Protein AF-A0A5U5NJ94-F1 (afdb_monomer)

Solvent-accessible surface area (backbone atoms only — not comparable to full-atom values): 6463 Å² total; per-residue (Å²): 133,64,73,71,64,54,61,71,25,41,64,36,43,26,48,40,12,53,50,41,27,56,46,42,72,54,90,52,68,68,65,39,53,54,46,51,52,50,41,51,54,32,45,53,60,28,50,53,57,49,53,51,48,52,39,58,52,24,31,75,74,66,33,60,69,53,22,51,51,54,48,53,52,50,53,51,49,51,50,52,51,50,52,49,52,51,51,50,41,47,71,76,65,50,54,68,44,59,52,34,33,51,50,11,50,52,46,17,50,51,38,47,52,52,48,54,54,51,58,57,59,76,72,111

Mean predicted aligned error: 4.75 Å

Secondary structure (DSSP, 8-state):
--HHHHHTTHHHHHHHHHHHHHHHT--SHHHHHHHHHHHHHHHHHHHHHHHHHHHHHHHHHH-HHHHHHHHHHHHHHHHHHHHHHHHHHHHTT--HHHHHHHHHHHHHHHHHHHHHHHHHHTT-

Radius of gyration: 16.57 Å; Cα contacts (8 Å, |Δi|>4): 96; chains: 1; bounding box: 46×27×43 Å

pLDDT: mean 90.52, std 11.47, range [40.72, 97.81]

Organism: Salmonella enterica (NCBI:txid28901)

Nearest PDB structures (foldseek):
  7ac6-assembly1_A  TM=6.176E-01  e=8.857E+00  Streptococcus thermophilus LMG 18311
  6jx6-assembly1_C  TM=4.172E-01  e=5.232E+00  Homo sapiens

Structure (mmCIF, N/CA/C/O backbone):
data_AF-A0A5U5NJ94-F1
#
_entry.id   AF-A0A5U5NJ94-F1
#
loop_
_atom_site.group_PDB
_atom_site.id
_atom_site.type_symbol
_atom_site.label_atom_id
_atom_site.label_alt_id
_atom_site.label_comp_id
_atom_site.label_asym_id
_atom_site.label_entity_id
_atom_site.label_seq_id
_atom_site.pdbx_PDB_ins_code
_atom_site.Cartn_x
_atom_site.Cartn_y
_atom_site.Cartn_z
_atom_site.occupancy
_atom_site.B_iso_or_equiv
_atom_site.auth_seq_id
_atom_site.auth_comp_id
_atom_site.auth_asym_id
_atom_site.auth_atom_id
_atom_site.pdbx_PDB_model_num
ATOM 1 N N . VAL A 1 1 ? -18.004 7.575 13.396 1.00 45.12 1 VAL A N 1
ATOM 2 C CA . VAL A 1 1 ? -18.161 7.642 11.921 1.00 45.12 1 VAL A CA 1
ATOM 3 C C . VAL A 1 1 ? -18.569 6.257 11.433 1.00 45.12 1 VAL A C 1
ATOM 5 O O . VAL A 1 1 ? -17.895 5.288 11.756 1.00 45.12 1 VAL A O 1
ATOM 8 N N . THR A 1 2 ? -19.737 6.121 10.803 1.00 46.28 2 THR A N 1
ATOM 9 C CA . THR A 1 2 ? -20.328 4.826 10.417 1.00 46.28 2 THR A CA 1
ATOM 10 C C . THR A 1 2 ? -19.562 4.159 9.270 1.00 46.28 2 THR A C 1
ATOM 12 O O . THR A 1 2 ? -18.883 4.813 8.480 1.00 46.28 2 THR A O 1
ATOM 15 N N . LEU A 1 3 ? -19.665 2.830 9.180 1.00 48.62 3 LEU A N 1
ATOM 16 C CA . LEU A 1 3 ? -18.982 2.000 8.176 1.00 48.62 3 LEU A CA 1
ATOM 17 C C . LEU A 1 3 ? -19.303 2.371 6.727 1.00 48.62 3 LEU A C 1
ATOM 19 O O . LEU A 1 3 ? -18.474 2.165 5.841 1.00 48.62 3 LEU A O 1
ATOM 23 N N . GLU A 1 4 ? -20.472 2.963 6.496 1.00 52.50 4 GLU A N 1
ATOM 24 C CA . GLU A 1 4 ? -20.882 3.471 5.188 1.00 52.50 4 GLU A CA 1
ATOM 25 C C . GLU A 1 4 ? -19.936 4.543 4.642 1.00 52.50 4 GLU A C 1
ATOM 27 O O . GLU A 1 4 ? -19.685 4.578 3.438 1.00 52.50 4 GLU A O 1
ATOM 32 N N . THR A 1 5 ? -19.350 5.383 5.501 1.00 61.12 5 THR A N 1
ATOM 33 C CA . THR A 1 5 ? -18.459 6.459 5.048 1.00 61.12 5 THR A CA 1
ATOM 34 C C . THR A 1 5 ? -17.142 5.907 4.501 1.00 61.12 5 THR A C 1
ATOM 36 O O . THR A 1 5 ? -16.629 6.430 3.517 1.00 61.12 5 THR A O 1
ATOM 39 N N . VAL A 1 6 ? -16.625 4.807 5.066 1.00 65.38 6 VAL A N 1
ATOM 40 C CA . VAL A 1 6 ? -15.367 4.178 4.614 1.00 65.38 6 VAL A CA 1
ATOM 41 C C . VAL A 1 6 ? -15.541 3.417 3.300 1.00 65.38 6 VAL A C 1
ATOM 43 O O . VAL A 1 6 ? -14.638 3.424 2.465 1.00 65.38 6 VAL A O 1
ATOM 46 N N . SER A 1 7 ? -16.728 2.859 3.038 1.00 72.00 7 SER A N 1
ATOM 47 C CA . SER A 1 7 ? -17.050 2.240 1.740 1.00 72.00 7 SER A CA 1
ATOM 48 C C . SER A 1 7 ? -16.905 3.222 0.564 1.00 72.00 7 SER A C 1
ATOM 50 O O . SER A 1 7 ? -16.554 2.817 -0.546 1.00 72.00 7 SER A O 1
ATOM 52 N N . ARG A 1 8 ? -17.093 4.530 0.805 1.00 80.56 8 ARG A N 1
ATOM 53 C CA . ARG A 1 8 ? -16.907 5.590 -0.206 1.00 80.56 8 ARG A CA 1
ATOM 54 C C . ARG A 1 8 ? -15.435 5.839 -0.554 1.00 80.56 8 ARG A C 1
ATOM 56 O O . ARG A 1 8 ? -15.160 6.372 -1.624 1.00 80.56 8 ARG A O 1
ATOM 63 N N . CYS A 1 9 ? -14.505 5.424 0.305 1.00 84.81 9 CYS A N 1
ATOM 64 C CA . CYS A 1 9 ? -13.062 5.553 0.092 1.00 84.81 9 CYS A CA 1
ATOM 65 C C . CYS A 1 9 ? -12.459 4.339 -0.638 1.00 84.81 9 CYS A C 1
ATOM 67 O O . CYS A 1 9 ? -11.401 4.459 -1.250 1.00 84.81 9 CYS A O 1
ATOM 69 N N . MET A 1 10 ? -13.139 3.185 -0.645 1.00 87.69 10 MET A N 1
ATOM 70 C CA . MET A 1 10 ? -12.663 1.951 -1.295 1.00 87.69 10 MET A CA 1
ATOM 71 C C . MET A 1 10 ? -12.340 2.105 -2.797 1.00 87.69 10 MET A C 1
ATOM 73 O O . MET A 1 10 ? -11.307 1.583 -3.219 1.00 87.69 10 MET A O 1
ATOM 77 N N . PRO A 1 11 ? -13.122 2.849 -3.613 1.00 90.31 11 PRO A N 1
ATOM 78 C CA . PRO A 1 11 ? -12.762 3.098 -5.011 1.00 90.31 11 PRO A CA 1
ATOM 79 C C . PRO A 1 11 ? -11.409 3.798 -5.168 1.00 90.31 11 PRO A C 1
ATOM 81 O O . PRO A 1 11 ? -10.650 3.462 -6.073 1.00 90.31 11 PRO A O 1
ATOM 84 N N . ALA A 1 12 ? -11.073 4.730 -4.268 1.00 91.31 12 ALA A N 1
ATOM 85 C CA . ALA A 1 12 ? -9.776 5.399 -4.291 1.00 91.31 12 ALA A CA 1
ATOM 86 C C . ALA A 1 12 ? -8.636 4.411 -4.011 1.00 91.31 12 ALA A C 1
ATOM 88 O O . ALA A 1 12 ? -7.618 4.468 -4.690 1.00 91.31 12 ALA A O 1
ATOM 89 N N . GLY A 1 13 ? -8.831 3.452 -3.099 1.00 91.62 13 GLY A N 1
ATOM 90 C CA . GLY A 1 13 ? -7.865 2.378 -2.850 1.00 91.62 13 GLY A CA 1
ATOM 91 C C . GLY A 1 13 ? -7.590 1.506 -4.085 1.00 91.62 13 GLY A C 1
ATOM 92 O O . GLY A 1 13 ? -6.437 1.198 -4.375 1.00 91.62 13 GLY A O 1
ATOM 93 N N . ILE A 1 14 ? -8.621 1.173 -4.870 1.00 95.12 14 ILE A N 1
ATOM 94 C CA . ILE A 1 14 ? -8.448 0.438 -6.139 1.00 95.12 14 ILE A CA 1
ATOM 95 C C . ILE A 1 14 ? -7.656 1.287 -7.142 1.00 95.12 14 ILE A C 1
ATOM 97 O O . ILE A 1 14 ? -6.714 0.796 -7.766 1.00 95.12 14 ILE A O 1
ATOM 101 N N . LEU A 1 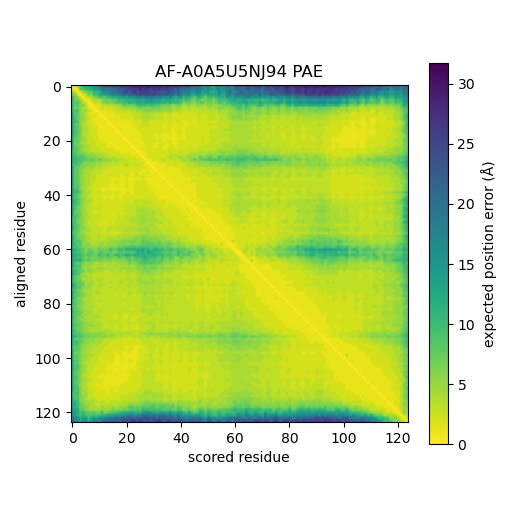15 ? -8.008 2.572 -7.268 1.00 96.19 15 LEU A N 1
ATOM 102 C CA . LEU A 1 15 ? -7.326 3.499 -8.171 1.00 96.19 15 LEU A CA 1
ATOM 103 C C . LEU A 1 15 ? -5.845 3.675 -7.816 1.00 96.19 15 LEU A C 1
ATOM 105 O O . LEU A 1 15 ? -5.035 3.728 -8.73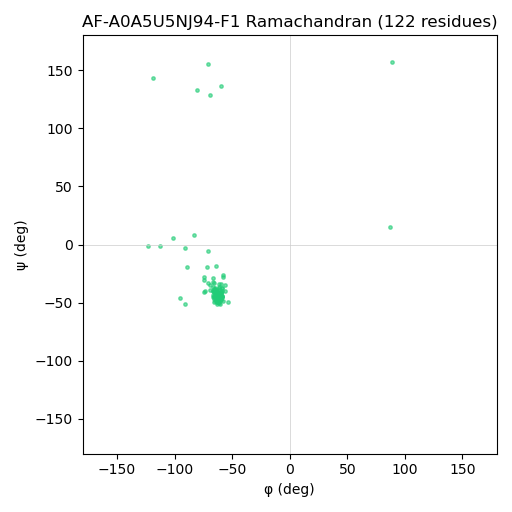4 1.00 96.19 15 LEU A O 1
ATOM 109 N N . ILE A 1 16 ? -5.466 3.694 -6.531 1.00 96.19 16 ILE A N 1
ATOM 110 C CA . ILE A 1 16 ? -4.049 3.738 -6.119 1.00 96.19 16 ILE A CA 1
ATOM 111 C C . ILE A 1 16 ? -3.266 2.599 -6.774 1.00 96.19 16 ILE A C 1
ATOM 113 O O . ILE A 1 16 ? -2.229 2.851 -7.380 1.00 96.19 16 ILE A O 1
ATOM 117 N N . GLY A 1 17 ? -3.768 1.362 -6.706 1.00 95.75 17 GLY A N 1
ATOM 118 C CA . GLY A 1 17 ? -3.079 0.210 -7.290 1.00 95.75 17 GLY A CA 1
ATOM 119 C C . GLY A 1 17 ? -2.908 0.324 -8.810 1.00 95.75 17 GLY A C 1
ATOM 120 O O . GLY A 1 17 ? -1.823 0.075 -9.338 1.00 95.75 17 GLY A O 1
ATOM 121 N N . VAL A 1 18 ? -3.942 0.799 -9.512 1.00 97.00 18 VAL A N 1
ATOM 122 C CA . VAL A 1 18 ? -3.884 1.047 -10.964 1.00 97.00 18 VAL A CA 1
ATOM 123 C C . VAL A 1 18 ? -2.861 2.136 -11.302 1.00 97.00 18 VAL A C 1
ATOM 125 O O . VAL A 1 18 ? -2.029 1.955 -12.190 1.00 97.00 18 VAL A O 1
ATOM 128 N N . VAL A 1 19 ? -2.885 3.256 -10.577 1.00 97.06 19 VAL A N 1
ATOM 129 C CA . VAL A 1 19 ? -1.976 4.386 -10.809 1.00 97.06 19 VAL A CA 1
ATOM 130 C C . VAL A 1 19 ? -0.528 3.999 -10.493 1.00 97.06 19 VAL A C 1
ATOM 132 O O . VAL A 1 19 ? 0.367 4.397 -11.232 1.00 97.06 19 VAL A O 1
ATOM 135 N N . VAL A 1 20 ? -0.279 3.171 -9.473 1.00 96.94 20 VAL A N 1
ATOM 136 C CA . VAL A 1 20 ? 1.058 2.633 -9.157 1.00 96.94 20 VAL A CA 1
ATOM 137 C C . VAL A 1 20 ? 1.592 1.741 -10.283 1.00 96.94 20 VAL A C 1
ATOM 139 O O . VAL A 1 20 ? 2.759 1.866 -10.659 1.00 96.94 20 VAL A O 1
ATOM 142 N N . ALA A 1 21 ? 0.750 0.891 -10.878 1.00 96.62 21 ALA A N 1
ATOM 143 C CA . ALA A 1 21 ? 1.156 0.087 -12.029 1.00 96.62 21 ALA A CA 1
ATOM 144 C C . ALA A 1 21 ? 1.526 0.976 -13.233 1.00 96.62 21 ALA A C 1
ATOM 146 O O . ALA A 1 21 ? 2.577 0.784 -13.839 1.00 96.62 21 ALA A O 1
ATOM 147 N N . ILE A 1 22 ? 0.729 2.009 -13.529 1.00 96.62 22 ILE A N 1
ATOM 148 C CA . ILE A 1 22 ? 1.033 2.983 -14.594 1.00 96.62 22 ILE A CA 1
ATOM 149 C C . ILE A 1 22 ? 2.311 3.778 -14.281 1.00 96.62 22 ILE A C 1
ATOM 151 O O . ILE A 1 22 ? 3.122 4.022 -15.175 1.00 96.62 22 ILE A O 1
ATOM 155 N N . PHE A 1 23 ? 2.510 4.165 -13.019 1.00 96.94 23 PHE A N 1
ATOM 156 C CA . PHE A 1 23 ? 3.697 4.880 -12.550 1.00 96.94 23 PHE A CA 1
ATOM 157 C C . PHE A 1 23 ? 4.977 4.076 -12.790 1.00 96.94 23 PHE A C 1
ATOM 159 O O . PHE A 1 23 ? 5.967 4.629 -13.262 1.00 96.94 23 PHE A O 1
ATOM 166 N N . SER A 1 24 ? 4.942 2.764 -12.550 1.00 95.56 24 SER A N 1
ATOM 167 C CA . SER A 1 24 ? 6.107 1.891 -12.743 1.00 95.56 24 SER A CA 1
ATOM 168 C C . SER A 1 24 ? 6.590 1.790 -14.198 1.00 95.56 24 SER A C 1
ATOM 170 O O . SER A 1 24 ? 7.734 1.415 -14.434 1.00 95.56 24 SER A O 1
ATOM 172 N N . LEU A 1 25 ? 5.742 2.161 -15.164 1.00 95.81 25 LEU A N 1
ATOM 173 C CA . LEU A 1 25 ? 6.054 2.184 -16.596 1.00 95.81 25 LEU A CA 1
ATOM 174 C C . LEU A 1 25 ? 6.612 3.537 -17.073 1.00 95.81 25 LEU A C 1
ATOM 176 O O . LEU A 1 25 ? 6.913 3.695 -18.255 1.00 95.81 25 LEU A O 1
ATOM 180 N N . GLN A 1 26 ? 6.704 4.541 -16.197 1.00 95.50 26 GLN A N 1
ATOM 181 C CA . GLN A 1 26 ? 7.137 5.873 -16.606 1.00 95.50 26 GLN A CA 1
ATOM 182 C C . GLN A 1 26 ? 8.656 5.971 -16.730 1.00 95.50 26 GLN A C 1
ATOM 184 O O . GLN A 1 26 ? 9.401 5.630 -15.815 1.00 95.50 26 GLN A O 1
ATOM 189 N N . HIS A 1 27 ? 9.100 6.547 -17.847 1.00 93.06 27 HIS A N 1
ATOM 190 C CA . HIS A 1 27 ? 10.510 6.849 -18.120 1.00 93.06 27 HIS A CA 1
ATOM 191 C C . HIS A 1 27 ? 10.807 8.357 -18.177 1.00 93.06 27 HIS A C 1
ATOM 193 O O . HIS A 1 27 ? 11.952 8.754 -18.374 1.00 93.06 27 HIS A O 1
ATOM 199 N N . ALA A 1 28 ? 9.789 9.206 -18.004 1.00 94.56 28 ALA A N 1
ATOM 200 C CA . ALA A 1 28 ? 9.912 10.661 -18.030 1.00 94.56 28 ALA A CA 1
ATOM 201 C C . ALA A 1 28 ? 9.505 11.278 -16.683 1.00 94.56 28 ALA A C 1
ATOM 203 O O . ALA A 1 28 ? 8.555 10.834 -16.039 1.00 94.56 28 ALA A O 1
ATOM 204 N N . LEU A 1 29 ? 10.205 12.342 -16.279 1.00 94.31 29 LEU A N 1
ATOM 205 C CA . LEU A 1 29 ? 10.032 12.973 -14.964 1.00 94.31 29 LEU A CA 1
ATOM 206 C C . LEU A 1 29 ? 8.663 13.644 -14.792 1.00 94.31 29 LEU A C 1
ATOM 208 O O . LEU A 1 29 ? 8.022 13.491 -13.758 1.00 94.31 29 LEU A O 1
ATOM 212 N N . LEU A 1 30 ? 8.196 14.372 -15.810 1.00 96.00 30 LEU A N 1
ATOM 213 C CA . LEU A 1 30 ? 6.948 15.134 -15.733 1.00 96.00 30 LEU A CA 1
ATOM 214 C C . LEU A 1 30 ? 5.706 14.250 -15.467 1.00 96.00 30 LEU A C 1
ATOM 216 O O . LEU A 1 30 ? 4.989 14.535 -14.504 1.00 96.00 30 LEU A O 1
ATOM 220 N N . PRO A 1 31 ? 5.446 13.161 -16.225 1.00 94.62 31 PRO A N 1
ATOM 221 C CA . PRO A 1 31 ? 4.332 12.265 -15.911 1.00 94.62 31 PRO A CA 1
ATOM 222 C C . PRO A 1 31 ? 4.534 11.521 -14.584 1.00 94.62 31 PRO A C 1
ATOM 224 O O . PRO A 1 31 ? 3.558 11.290 -13.873 1.00 94.62 31 PRO A O 1
ATOM 227 N N . ALA A 1 32 ? 5.775 11.202 -14.200 1.00 95.50 32 ALA A N 1
ATOM 228 C CA . ALA A 1 32 ? 6.064 10.587 -12.906 1.00 95.50 32 ALA A CA 1
ATOM 229 C C . ALA A 1 32 ? 5.646 11.496 -11.734 1.00 95.50 32 ALA A C 1
ATOM 231 O O . ALA A 1 32 ? 4.967 11.033 -10.819 1.00 95.50 32 ALA A O 1
ATOM 232 N N . TYR A 1 33 ? 5.963 12.795 -11.780 1.00 97.00 33 TYR A N 1
ATOM 233 C CA . TYR A 1 33 ? 5.529 13.757 -10.759 1.00 97.00 33 TYR A CA 1
ATOM 234 C C . TYR A 1 33 ? 4.010 13.905 -10.694 1.00 97.00 33 TYR A C 1
ATOM 236 O O . TYR A 1 33 ? 3.441 13.902 -9.603 1.00 97.00 33 TYR A O 1
ATOM 244 N N .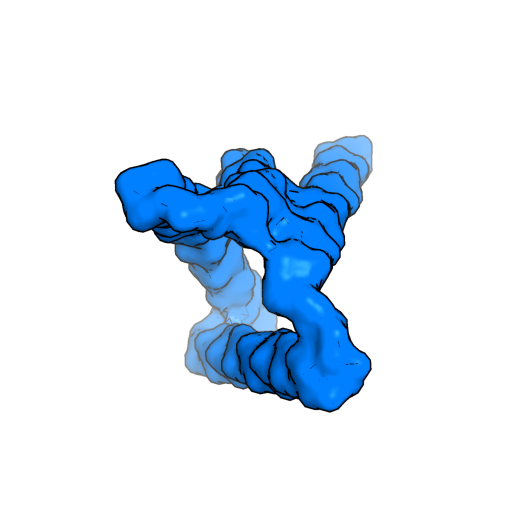 ALA A 1 34 ? 3.343 13.985 -11.848 1.00 97.25 34 ALA A N 1
ATOM 245 C CA . ALA A 1 34 ? 1.886 14.067 -11.898 1.00 97.25 34 ALA A CA 1
ATOM 246 C C . ALA A 1 34 ? 1.222 12.828 -11.266 1.00 97.25 34 ALA A C 1
ATOM 248 O O . ALA A 1 34 ? 0.291 12.959 -10.470 1.00 97.25 34 ALA A O 1
ATOM 249 N N . LEU A 1 35 ? 1.730 11.629 -11.567 1.00 97.19 35 LEU A N 1
ATOM 250 C CA . LEU A 1 35 ? 1.221 10.380 -10.997 1.00 97.19 35 LEU A CA 1
ATOM 251 C C . LEU A 1 35 ? 1.527 10.258 -9.500 1.00 97.19 35 LEU A C 1
ATOM 253 O O . LEU A 1 35 ? 0.657 9.822 -8.755 1.00 97.19 35 LEU A O 1
ATOM 257 N N . LEU A 1 36 ? 2.705 10.683 -9.032 1.00 96.44 36 LEU A N 1
ATOM 258 C CA . LEU A 1 36 ? 3.034 10.697 -7.600 1.00 96.44 36 LEU A CA 1
ATOM 259 C C . LEU A 1 36 ? 2.113 11.628 -6.807 1.00 96.44 36 LEU A C 1
ATOM 261 O O . LEU A 1 36 ? 1.633 11.246 -5.740 1.00 96.44 36 LEU A O 1
ATOM 265 N N . LEU A 1 37 ? 1.813 12.817 -7.341 1.00 97.56 37 LEU A N 1
ATOM 266 C CA . LEU A 1 37 ? 0.82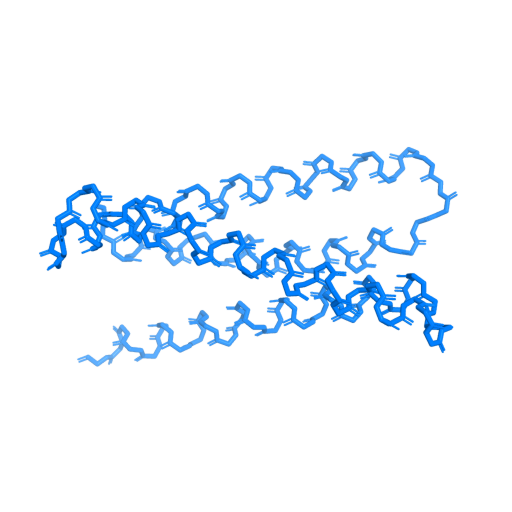9 13.722 -6.743 1.00 97.56 37 LEU A CA 1
ATOM 267 C C . LEU A 1 37 ? -0.554 13.068 -6.673 1.00 97.56 37 LEU A C 1
ATOM 269 O O . LEU A 1 37 ? -1.217 13.134 -5.638 1.00 97.56 37 LEU A O 1
ATOM 273 N N . LEU A 1 38 ? -0.974 12.394 -7.746 1.00 97.06 38 LEU A N 1
ATOM 274 C CA . LEU A 1 38 ? -2.246 11.678 -7.780 1.00 97.06 38 LEU A CA 1
ATOM 275 C C . LEU A 1 38 ? -2.295 10.534 -6.757 1.00 97.06 38 LEU A C 1
ATOM 277 O O . LEU A 1 38 ? -3.279 10.418 -6.028 1.00 97.06 38 LEU A O 1
ATOM 281 N N . ILE A 1 39 ? -1.233 9.730 -6.654 1.00 96.50 39 ILE A N 1
ATOM 282 C CA . ILE A 1 39 ? -1.105 8.665 -5.647 1.00 96.50 39 ILE A CA 1
ATOM 283 C C . ILE A 1 39 ? -1.193 9.260 -4.240 1.00 96.50 39 ILE A C 1
ATOM 285 O O . ILE A 1 39 ? -1.919 8.723 -3.409 1.00 96.50 39 ILE A O 1
ATOM 289 N N . GLY A 1 40 ? -0.514 10.380 -3.977 1.00 95.69 40 GLY A N 1
ATOM 290 C CA . GLY A 1 40 ? -0.571 11.070 -2.688 1.00 95.69 40 GLY A CA 1
ATOM 291 C C . GLY A 1 40 ? -1.980 11.546 -2.328 1.00 95.69 40 GLY A C 1
ATOM 292 O O . GLY A 1 40 ? -2.447 11.299 -1.216 1.00 95.69 40 GLY A O 1
ATOM 293 N N . MET A 1 41 ? -2.695 12.163 -3.275 1.00 95.50 41 MET A N 1
ATOM 294 C CA . MET A 1 41 ? -4.081 12.608 -3.071 1.00 95.50 41 MET A CA 1
ATOM 295 C C . MET A 1 41 ? -5.032 11.434 -2.800 1.00 95.50 41 MET A C 1
ATOM 297 O O . MET A 1 41 ? -5.796 11.466 -1.833 1.00 95.50 41 MET A O 1
ATOM 301 N N . LEU A 1 42 ? -4.967 10.378 -3.619 1.00 94.44 42 LEU A N 1
ATOM 302 C CA . LEU A 1 42 ? -5.789 9.177 -3.440 1.00 94.44 42 LEU A CA 1
ATOM 303 C C . LEU A 1 42 ? -5.448 8.455 -2.130 1.00 94.44 42 LEU A C 1
ATOM 305 O O . LEU A 1 42 ? -6.348 8.024 -1.410 1.00 94.44 42 LEU A O 1
ATOM 309 N N . GLY A 1 43 ? -4.158 8.370 -1.801 1.00 93.06 43 GLY A N 1
ATOM 310 C CA . GLY A 1 43 ? -3.641 7.801 -0.561 1.00 93.06 43 GLY A CA 1
ATOM 311 C C . GLY A 1 43 ? -4.163 8.540 0.663 1.00 93.06 43 GLY A C 1
ATOM 312 O O . GLY A 1 43 ? -4.685 7.904 1.571 1.00 93.06 43 GLY A O 1
ATOM 313 N N . GLY A 1 44 ? -4.129 9.873 0.665 1.00 91.56 44 GLY A N 1
ATOM 314 C CA . GLY A 1 44 ? -4.712 10.675 1.742 1.00 91.56 44 GLY A CA 1
ATOM 315 C C . GLY A 1 44 ? -6.214 10.431 1.910 1.00 91.56 44 GLY A C 1
ATOM 316 O O . GLY A 1 44 ? -6.687 10.214 3.025 1.00 91.56 44 GLY A O 1
ATOM 317 N N . PHE A 1 45 ? -6.961 10.389 0.802 1.00 90.62 45 PHE A N 1
ATOM 318 C CA . PHE A 1 45 ? -8.406 10.141 0.826 1.00 90.62 45 PHE A CA 1
ATOM 319 C C . PHE A 1 45 ? -8.779 8.720 1.285 1.00 90.62 45 PHE A C 1
ATOM 321 O O . PHE A 1 45 ? -9.852 8.520 1.854 1.00 90.62 45 PHE A O 1
ATOM 328 N N . PHE A 1 46 ? -7.913 7.731 1.055 1.00 90.56 46 PHE A N 1
ATOM 329 C CA . PHE A 1 46 ? -8.151 6.338 1.437 1.00 90.56 46 PHE A CA 1
ATOM 330 C C . PHE A 1 46 ? -7.628 5.993 2.840 1.00 90.56 46 PHE A C 1
ATOM 332 O O . PHE A 1 46 ? -8.370 5.458 3.663 1.00 90.56 46 PHE A O 1
ATOM 339 N N . VAL A 1 47 ? -6.364 6.309 3.125 1.00 89.56 47 VAL A N 1
ATOM 340 C CA . VAL A 1 47 ? -5.647 5.858 4.328 1.00 89.56 47 VAL A CA 1
ATOM 341 C C . VAL A 1 47 ? -6.109 6.613 5.575 1.00 89.56 47 VAL A C 1
ATOM 343 O O . VAL A 1 47 ? -6.328 5.993 6.613 1.00 89.56 47 VAL A O 1
ATOM 346 N N . VAL A 1 48 ? -6.336 7.931 5.490 1.00 91.38 48 VAL A N 1
ATOM 347 C CA . VAL A 1 48 ? -6.706 8.737 6.671 1.00 91.38 48 VAL A CA 1
ATOM 348 C C . VAL A 1 48 ? -8.050 8.295 7.277 1.00 91.38 48 VAL A C 1
ATOM 350 O O . VAL A 1 48 ? -8.093 8.039 8.484 1.00 91.38 48 VAL A O 1
ATOM 353 N N . PRO A 1 49 ? -9.144 8.130 6.502 1.00 89.31 49 PRO A N 1
ATOM 354 C CA . PRO A 1 49 ? -10.408 7.642 7.055 1.00 89.31 49 PRO A CA 1
ATOM 355 C C . PRO A 1 49 ? -10.330 6.201 7.567 1.00 89.31 49 PRO A C 1
ATOM 357 O O . PRO A 1 49 ? -11.004 5.865 8.542 1.00 89.31 49 PRO A O 1
ATOM 360 N N . LEU A 1 50 ? -9.516 5.350 6.932 1.00 89.44 50 LEU A N 1
ATOM 361 C CA . LEU A 1 50 ? -9.339 3.959 7.347 1.00 89.44 50 LEU A CA 1
ATOM 362 C C . LEU A 1 50 ? -8.661 3.873 8.718 1.00 89.44 50 LEU A C 1
ATOM 364 O O . LEU A 1 50 ? -9.166 3.184 9.607 1.00 89.44 50 LEU A O 1
ATOM 368 N N . ASN A 1 51 ? -7.584 4.631 8.914 1.00 90.81 51 ASN A N 1
ATOM 369 C CA . ASN A 1 51 ? -6.865 4.680 10.184 1.00 90.81 51 ASN A CA 1
ATOM 370 C C . ASN A 1 51 ? -7.756 5.249 11.292 1.00 90.81 51 ASN A C 1
ATOM 372 O O . ASN A 1 51 ? -7.867 4.656 12.367 1.00 90.81 51 ASN A O 1
ATOM 376 N N . ALA A 1 52 ? -8.506 6.316 10.999 1.00 90.06 52 ALA A N 1
ATOM 377 C CA . 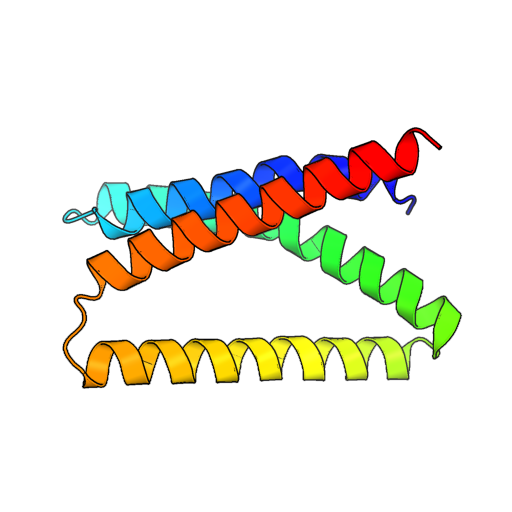ALA A 1 52 ? -9.485 6.869 11.931 1.00 90.06 52 ALA A CA 1
ATOM 378 C C . ALA A 1 52 ? -10.580 5.850 12.315 1.00 90.06 52 ALA A C 1
ATOM 380 O O . ALA A 1 52 ? -10.918 5.722 13.494 1.00 90.06 52 ALA A O 1
ATOM 381 N N . LEU A 1 53 ? -11.111 5.082 11.352 1.00 88.88 53 LEU A N 1
ATOM 382 C CA . LEU A 1 53 ? -12.114 4.041 11.612 1.00 88.88 53 LEU A CA 1
ATOM 383 C C . LEU A 1 53 ? -11.550 2.920 12.494 1.00 88.88 53 LEU A C 1
ATOM 385 O O . LEU A 1 53 ? -12.201 2.507 13.459 1.00 88.88 53 LEU A O 1
ATOM 389 N N . LEU A 1 54 ? -10.357 2.414 12.171 1.00 89.06 54 LEU A N 1
ATOM 390 C CA . LEU A 1 54 ? -9.690 1.387 12.970 1.00 89.06 54 LEU A CA 1
ATOM 391 C C . LEU A 1 54 ? -9.407 1.899 14.383 1.00 89.06 54 LEU A C 1
ATOM 393 O O . LEU A 1 54 ? -9.507 1.132 15.339 1.00 89.06 54 LEU A O 1
ATOM 397 N N . GLN A 1 55 ? -9.106 3.192 14.536 1.00 91.44 55 GLN A N 1
ATOM 398 C CA . GLN A 1 55 ? -8.817 3.799 15.836 1.00 91.44 55 GLN A CA 1
ATOM 399 C C . GLN A 1 55 ? -10.082 3.966 16.663 1.00 91.44 55 GLN A C 1
ATOM 401 O O . GLN A 1 55 ? -10.076 3.654 17.852 1.00 91.44 55 GLN A O 1
ATOM 406 N N . GLU A 1 56 ? -11.193 4.366 16.044 1.00 90.94 56 GLU A N 1
ATOM 407 C CA . GLU A 1 56 ? -12.492 4.415 16.712 1.00 90.94 56 GLU A CA 1
ATOM 408 C C . GLU A 1 56 ? -12.941 3.015 17.162 1.00 90.94 56 GLU A C 1
ATOM 410 O O . GLU A 1 56 ? -13.408 2.845 18.291 1.00 90.94 56 GLU A O 1
ATOM 415 N N . ARG A 1 57 ? -12.763 1.996 16.311 1.00 88.00 57 ARG A N 1
ATOM 416 C CA . ARG A 1 57 ? -13.073 0.598 16.648 1.00 88.00 57 ARG A CA 1
ATOM 417 C C . ARG A 1 57 ? -12.174 0.066 17.760 1.00 88.00 57 ARG A C 1
ATOM 419 O O . ARG A 1 57 ? -12.684 -0.475 18.736 1.00 88.00 57 ARG A O 1
ATOM 426 N N . GLY A 1 58 ? -10.863 0.266 17.646 1.00 90.12 58 GLY A N 1
ATOM 427 C CA . GLY A 1 58 ? -9.895 -0.148 18.657 1.00 90.12 58 GLY A CA 1
ATOM 428 C C . GLY A 1 58 ? -10.135 0.545 19.998 1.00 90.12 58 GLY A C 1
ATOM 429 O O . GLY A 1 58 ? -10.079 -0.092 21.044 1.00 90.12 58 GLY A O 1
ATOM 430 N N . LYS A 1 59 ? -10.495 1.835 19.990 1.00 91.50 59 LYS A N 1
ATOM 431 C CA . LYS A 1 59 ? -10.844 2.568 21.212 1.00 91.50 59 LYS A CA 1
ATOM 432 C C . LYS A 1 59 ? -12.017 1.920 21.951 1.00 91.50 59 LYS A C 1
ATOM 434 O O . LYS A 1 59 ? -11.997 1.898 23.178 1.00 91.50 59 LYS A O 1
ATOM 439 N N . LYS A 1 60 ? -13.008 1.393 21.223 1.00 89.62 60 LYS A N 1
ATOM 440 C CA . LYS A 1 60 ? -14.174 0.700 21.796 1.00 89.62 60 LYS A CA 1
ATOM 441 C C . LYS A 1 60 ? -13.846 -0.706 22.315 1.00 89.62 60 LYS A C 1
ATOM 443 O O . LYS A 1 60 ? -14.531 -1.156 23.223 1.00 89.62 60 LYS A O 1
ATOM 448 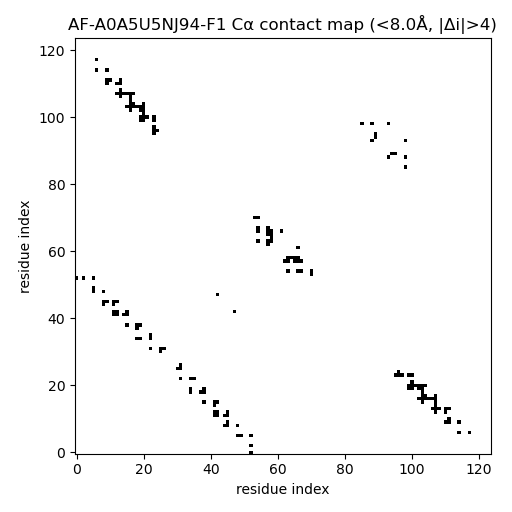N N . SER A 1 61 ? -12.837 -1.388 21.765 1.00 88.56 61 SER A N 1
ATOM 449 C CA . SER A 1 61 ? -12.490 -2.764 22.158 1.00 88.56 61 SER A CA 1
ATOM 450 C C . SER A 1 61 ? -11.375 -2.857 23.204 1.00 88.56 61 SER A C 1
ATOM 452 O O . SER A 1 61 ? -11.509 -3.608 24.162 1.00 88.56 61 SER A O 1
ATOM 454 N N . VAL A 1 62 ? -10.279 -2.113 23.032 1.00 89.00 62 VAL A N 1
ATOM 455 C CA . VAL A 1 62 ? -9.041 -2.249 23.829 1.00 89.00 62 VAL A CA 1
ATOM 456 C C . VAL A 1 62 ? -8.609 -0.953 24.525 1.00 89.00 62 VAL A C 1
ATOM 458 O O . VAL A 1 62 ? -7.614 -0.943 25.251 1.00 89.00 62 VAL A O 1
ATOM 461 N N . GLY A 1 63 ? -9.350 0.142 24.331 1.00 91.69 63 GLY A N 1
ATOM 462 C CA . GLY A 1 63 ? -9.020 1.472 24.847 1.00 91.69 63 GLY A CA 1
ATOM 463 C C . GLY A 1 63 ? -8.140 2.289 23.892 1.00 91.69 63 GLY A C 1
ATOM 464 O O . GLY A 1 63 ? -7.462 1.754 23.019 1.00 91.69 63 GLY A O 1
ATOM 465 N N . ALA A 1 64 ? -8.169 3.620 24.027 1.00 87.94 64 ALA A N 1
ATOM 466 C CA . ALA A 1 64 ? -7.587 4.535 23.036 1.00 87.94 64 ALA A CA 1
ATOM 467 C C . ALA A 1 64 ? -6.061 4.393 22.869 1.00 87.94 64 ALA A C 1
ATOM 469 O O . ALA A 1 64 ? -5.581 4.352 21.740 1.00 87.94 64 ALA A O 1
ATOM 470 N N . GLY A 1 65 ? -5.307 4.299 23.971 1.00 91.44 65 GLY A N 1
ATOM 471 C CA . GLY A 1 65 ? -3.844 4.163 23.925 1.00 91.44 65 GLY A CA 1
ATOM 472 C C . GLY A 1 65 ? -3.401 2.835 23.307 1.00 91.44 65 GLY A C 1
ATOM 473 O O . GLY A 1 65 ? -2.570 2.818 22.403 1.00 91.44 65 GLY A O 1
ATOM 474 N N . ASN A 1 66 ? -4.034 1.733 23.719 1.00 92.25 66 ASN A N 1
ATOM 475 C CA . ASN 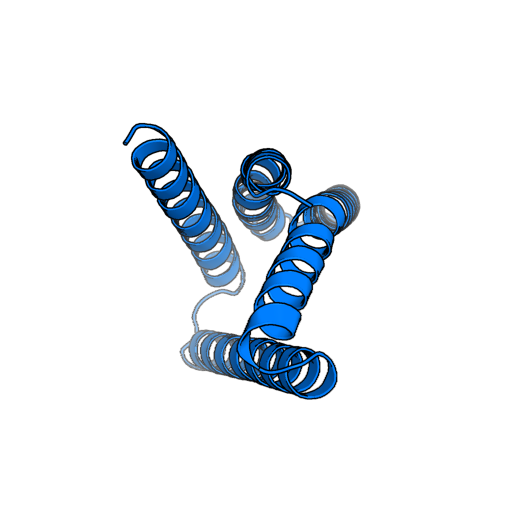A 1 66 ? -3.752 0.404 23.173 1.00 92.25 66 ASN A CA 1
ATOM 476 C C . ASN A 1 66 ? -4.133 0.302 21.691 1.00 92.25 66 ASN A C 1
ATOM 478 O O . ASN A 1 66 ? -3.407 -0.309 20.916 1.00 92.25 66 ASN A O 1
ATOM 482 N N . ALA A 1 67 ? -5.231 0.937 21.271 1.00 92.38 67 ALA A N 1
ATOM 483 C CA . ALA A 1 67 ? -5.637 0.969 19.868 1.00 92.38 67 ALA A CA 1
ATOM 484 C C . ALA A 1 67 ? -4.586 1.639 18.971 1.00 92.38 67 ALA A C 1
ATOM 486 O O . ALA A 1 67 ? -4.275 1.119 17.902 1.00 92.38 67 ALA A O 1
ATOM 487 N N . ILE A 1 68 ? -4.022 2.764 19.424 1.00 93.00 68 ILE A N 1
ATOM 488 C CA . ILE A 1 68 ? -2.955 3.474 18.705 1.00 93.00 68 ILE A CA 1
ATOM 489 C C . ILE A 1 68 ? -1.683 2.622 18.670 1.00 93.00 68 ILE A C 1
ATOM 491 O O . ILE A 1 68 ? -1.072 2.481 17.613 1.00 93.00 68 ILE A O 1
ATOM 495 N N . ALA A 1 69 ? -1.304 2.017 19.801 1.00 94.75 69 ALA A N 1
ATOM 496 C CA . ALA A 1 69 ? -0.116 1.172 19.882 1.00 94.75 69 ALA A CA 1
ATOM 497 C C . ALA A 1 69 ? -0.199 -0.036 18.932 1.00 94.75 69 ALA A C 1
ATOM 499 O O . ALA A 1 69 ? 0.748 -0.309 18.198 1.00 94.75 69 ALA A O 1
ATOM 500 N N . VAL A 1 70 ? -1.347 -0.723 18.893 1.00 94.19 70 VAL A N 1
ATOM 501 C CA . VAL A 1 70 ? -1.572 -1.873 18.003 1.00 94.19 70 VAL A CA 1
ATOM 502 C C . VAL A 1 70 ? -1.574 -1.455 16.532 1.00 94.19 70 VAL A C 1
ATOM 504 O O . VAL A 1 70 ? -1.019 -2.174 15.705 1.00 94.19 70 VAL A O 1
ATOM 507 N N . GLN A 1 71 ? -2.146 -0.295 16.192 1.00 94.38 71 GLN A N 1
ATOM 508 C CA . GLN A 1 71 ? -2.096 0.222 14.820 1.00 94.38 71 GLN A CA 1
ATOM 509 C C . GLN A 1 71 ? -0.679 0.516 14.372 1.00 94.38 71 GLN A C 1
ATOM 511 O O . GLN A 1 71 ? -0.259 0.015 13.337 1.00 94.38 71 GLN A O 1
ATOM 516 N N . ASN A 1 72 ? 0.068 1.271 15.173 1.00 95.56 72 ASN A N 1
ATOM 517 C CA . ASN A 1 72 ? 1.433 1.635 14.835 1.00 95.56 72 ASN A CA 1
ATOM 518 C C . ASN A 1 72 ? 2.327 0.391 14.699 1.00 95.56 72 ASN A C 1
ATOM 520 O O . ASN A 1 72 ? 3.091 0.281 13.743 1.00 95.56 72 ASN A O 1
ATOM 524 N N . LEU A 1 73 ? 2.180 -0.583 15.607 1.00 96.50 73 LEU A N 1
ATOM 525 C CA . LEU A 1 73 ? 2.885 -1.861 15.517 1.00 96.50 73 LEU A CA 1
ATOM 526 C C . LEU A 1 73 ? 2.516 -2.621 14.237 1.00 96.50 73 LEU A C 1
ATOM 528 O O . LEU A 1 73 ? 3.405 -3.132 13.558 1.00 96.50 73 LEU A O 1
ATOM 532 N N . GLY A 1 74 ? 1.226 -2.692 13.904 1.00 95.25 74 GLY A N 1
ATOM 533 C CA . GLY A 1 74 ? 0.738 -3.369 12.705 1.00 95.25 74 GLY A CA 1
ATOM 534 C C . GLY A 1 74 ? 1.241 -2.720 11.415 1.00 95.25 74 GLY A C 1
ATOM 535 O O . GLY A 1 74 ? 1.787 -3.412 10.559 1.00 95.25 74 GLY A O 1
ATOM 536 N N . GLU A 1 75 ? 1.114 -1.398 11.298 1.00 94.88 75 GLU A N 1
ATOM 537 C CA . GLU A 1 75 ? 1.567 -0.618 10.140 1.00 94.88 75 GLU A CA 1
ATOM 538 C C . GLU A 1 75 ? 3.082 -0.709 9.948 1.00 94.88 75 GLU A C 1
ATOM 540 O O . GLU A 1 75 ? 3.542 -1.024 8.850 1.00 94.88 75 GLU A O 1
ATOM 545 N N . ASN A 1 76 ? 3.866 -0.513 11.012 1.00 96.69 76 ASN A N 1
ATOM 546 C CA . ASN A 1 76 ? 5.323 -0.611 10.933 1.00 96.69 76 ASN A CA 1
ATOM 547 C C . ASN A 1 76 ? 5.781 -2.037 10.614 1.00 96.69 76 ASN A C 1
ATOM 549 O O . ASN A 1 76 ? 6.683 -2.220 9.799 1.00 96.69 76 ASN A O 1
ATOM 553 N N . SER A 1 77 ? 5.143 -3.059 11.191 1.00 97.81 77 SER A N 1
ATOM 554 C CA . SER A 1 77 ? 5.458 -4.457 10.866 1.00 97.81 77 SER A CA 1
ATOM 555 C C . SER A 1 77 ? 5.144 -4.774 9.405 1.00 97.81 77 SER A C 1
ATOM 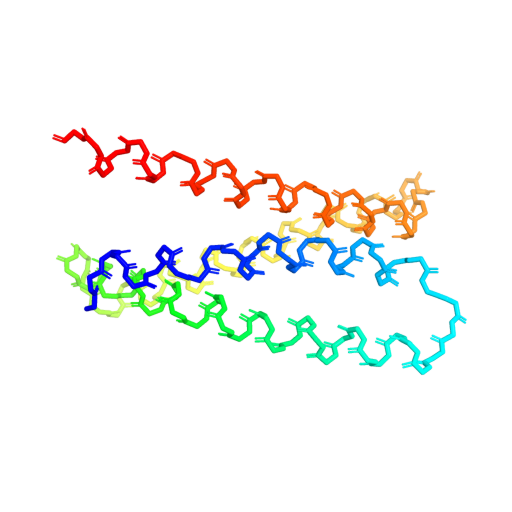557 O O . SER A 1 77 ? 5.960 -5.387 8.720 1.00 97.81 77 SER A O 1
ATOM 559 N N . ALA A 1 78 ? 3.995 -4.318 8.899 1.00 95.56 78 ALA A N 1
ATOM 560 C CA . ALA A 1 78 ? 3.626 -4.487 7.498 1.00 95.56 78 ALA A CA 1
ATOM 561 C C . ALA A 1 78 ? 4.601 -3.760 6.559 1.00 95.56 78 ALA A C 1
ATOM 563 O O . ALA A 1 78 ? 5.012 -4.330 5.549 1.00 95.56 78 ALA A O 1
ATOM 564 N N . MET A 1 79 ? 5.026 -2.543 6.910 1.00 95.81 79 MET A N 1
ATOM 565 C CA . MET A 1 79 ? 6.014 -1.782 6.145 1.00 95.81 79 MET A CA 1
ATOM 566 C C . MET A 1 79 ? 7.376 -2.488 6.112 1.00 95.81 79 MET A C 1
ATOM 568 O O . MET A 1 79 ? 7.967 -2.614 5.041 1.00 95.81 79 MET A O 1
ATOM 572 N N . LEU A 1 80 ? 7.854 -3.001 7.252 1.00 97.50 80 LEU A N 1
ATOM 573 C CA . LEU A 1 80 ? 9.103 -3.765 7.327 1.00 97.50 80 LEU A CA 1
ATOM 574 C C . LEU A 1 80 ? 9.035 -5.057 6.509 1.00 97.50 80 LEU A C 1
ATOM 576 O O . LEU A 1 80 ? 9.967 -5.356 5.765 1.00 97.50 80 LEU A O 1
ATOM 580 N N . LEU A 1 81 ? 7.932 -5.803 6.605 1.00 97.31 81 LEU A N 1
ATOM 581 C CA . LEU A 1 81 ? 7.723 -7.012 5.807 1.00 97.31 81 LEU A CA 1
ATOM 582 C C . LEU A 1 81 ? 7.714 -6.693 4.313 1.00 97.31 81 LEU A C 1
ATOM 584 O O . LEU A 1 81 ? 8.388 -7.367 3.537 1.00 97.31 81 LEU A O 1
ATOM 588 N N . MET A 1 82 ? 6.994 -5.647 3.909 1.00 94.75 82 MET A N 1
ATOM 589 C CA . MET A 1 82 ? 6.929 -5.224 2.515 1.00 94.75 82 MET A CA 1
ATOM 590 C C . MET A 1 82 ? 8.304 -4.793 1.992 1.00 94.75 82 MET A C 1
ATOM 592 O O . MET A 1 82 ? 8.701 -5.219 0.909 1.00 94.75 82 MET A O 1
ATOM 596 N N . LEU A 1 83 ? 9.059 -4.010 2.768 1.00 96.19 83 LEU A N 1
ATOM 597 C CA . LEU A 1 83 ? 10.423 -3.609 2.426 1.00 96.19 83 LEU A CA 1
ATOM 598 C C . LEU A 1 83 ? 11.371 -4.813 2.342 1.00 96.19 83 LEU A C 1
ATOM 600 O O . LEU A 1 83 ? 12.196 -4.879 1.431 1.00 96.19 83 LEU A O 1
ATOM 604 N N . GLY A 1 84 ? 11.242 -5.781 3.251 1.00 97.44 84 GLY A N 1
ATOM 605 C CA . GLY A 1 84 ? 12.004 -7.027 3.226 1.00 97.44 84 GLY A CA 1
ATOM 606 C C . GLY A 1 84 ? 11.722 -7.846 1.967 1.00 97.44 84 GLY A C 1
ATOM 607 O O . GLY A 1 84 ? 12.654 -8.222 1.259 1.00 97.44 84 GLY A O 1
ATOM 608 N N . LEU A 1 85 ? 10.445 -8.055 1.630 1.00 96.19 85 LEU A N 1
ATOM 609 C CA . LEU A 1 85 ? 10.036 -8.764 0.411 1.00 96.19 85 LEU A CA 1
ATOM 610 C C . LEU A 1 85 ? 10.488 -8.038 -0.860 1.00 96.19 85 LEU A C 1
ATOM 612 O O . LEU A 1 85 ? 10.998 -8.678 -1.777 1.00 96.19 85 LEU A O 1
ATOM 616 N N . TYR A 1 86 ? 10.353 -6.709 -0.903 1.00 95.69 86 TYR A N 1
ATOM 617 C CA . TYR A 1 86 ? 10.867 -5.884 -1.996 1.00 95.69 86 TYR A CA 1
ATOM 618 C C . TYR A 1 86 ? 12.380 -6.066 -2.162 1.00 95.69 86 TYR A C 1
ATOM 620 O O . TYR A 1 86 ? 12.862 -6.328 -3.262 1.00 95.69 86 TYR A O 1
ATOM 628 N N . SER A 1 87 ? 13.128 -5.985 -1.060 1.00 96.38 87 SER A N 1
ATOM 629 C CA . SER A 1 87 ? 14.588 -6.111 -1.074 1.00 96.38 87 SER A CA 1
ATOM 630 C C . SER A 1 87 ? 15.029 -7.498 -1.539 1.00 96.38 87 SER A C 1
ATOM 632 O O . SER A 1 87 ? 15.954 -7.607 -2.337 1.00 96.38 87 SER A O 1
ATOM 634 N N . LEU A 1 88 ? 14.336 -8.555 -1.102 1.00 97.31 88 LEU A N 1
ATOM 635 C CA . LEU A 1 88 ? 14.577 -9.925 -1.561 1.00 97.31 88 LEU A CA 1
ATOM 636 C C . LEU A 1 88 ? 14.264 -10.099 -3.052 1.00 97.31 88 LEU A C 1
ATOM 638 O O . LEU A 1 88 ? 15.041 -10.733 -3.760 1.00 97.31 88 LEU A O 1
ATOM 642 N N . ALA A 1 89 ? 13.168 -9.519 -3.547 1.00 96.62 89 ALA A N 1
ATOM 643 C CA . ALA A 1 89 ? 12.815 -9.576 -4.964 1.00 96.62 89 ALA A CA 1
ATOM 644 C C . ALA A 1 89 ? 13.885 -8.904 -5.842 1.00 96.62 89 ALA A C 1
ATOM 646 O O . ALA A 1 89 ? 14.296 -9.463 -6.858 1.00 96.62 89 ALA A O 1
ATOM 647 N N . VAL A 1 90 ? 14.393 -7.743 -5.420 1.00 96.81 90 VAL A N 1
ATOM 648 C CA . VAL A 1 90 ? 15.508 -7.071 -6.103 1.00 96.81 90 VAL A CA 1
ATOM 649 C C . VAL A 1 90 ? 16.795 -7.895 -6.004 1.00 96.81 90 VAL A C 1
ATOM 651 O O . VAL A 1 90 ? 17.506 -8.026 -6.998 1.00 96.81 90 VAL A O 1
ATOM 654 N N . LEU A 1 91 ? 17.076 -8.500 -4.844 1.00 96.94 91 LEU A N 1
ATOM 655 C CA . LEU A 1 91 ? 18.260 -9.336 -4.627 1.00 96.94 91 LEU A CA 1
ATOM 656 C C . LEU A 1 91 ? 18.316 -10.533 -5.587 1.00 96.94 91 LEU A C 1
ATOM 658 O O . LEU A 1 91 ? 19.386 -10.849 -6.099 1.00 96.94 91 LEU A O 1
ATOM 662 N N . VAL A 1 92 ? 17.178 -11.179 -5.860 1.00 97.25 92 VAL A N 1
ATOM 663 C CA . VAL A 1 92 ? 17.097 -12.302 -6.816 1.00 97.25 92 VAL A CA 1
ATOM 664 C C . VAL A 1 92 ? 16.968 -11.849 -8.279 1.00 97.25 92 VAL A C 1
ATOM 666 O O . VAL A 1 92 ? 16.756 -12.675 -9.164 1.00 97.25 92 VAL A O 1
ATOM 669 N N . GLY A 1 93 ? 17.114 -10.547 -8.551 1.00 96.69 93 GLY A N 1
ATOM 670 C CA . GLY A 1 93 ? 17.188 -9.987 -9.900 1.00 96.69 93 GLY A CA 1
ATOM 671 C C . GLY A 1 93 ? 15.845 -9.644 -10.546 1.00 96.69 93 GLY A C 1
ATOM 672 O O . GLY A 1 93 ? 15.798 -9.439 -11.759 1.00 96.69 93 GLY A O 1
ATOM 673 N N . VAL A 1 94 ? 14.745 -9.565 -9.785 1.00 97.44 94 VAL A N 1
ATOM 674 C CA . VAL A 1 94 ? 13.453 -9.145 -10.348 1.00 97.44 94 VAL A CA 1
ATOM 675 C C . VAL A 1 94 ? 13.513 -7.655 -10.720 1.00 97.44 94 VAL A C 1
ATOM 677 O O . VAL A 1 94 ? 13.860 -6.828 -9.873 1.00 97.44 94 VAL A O 1
ATOM 680 N N . PRO A 1 95 ? 13.140 -7.265 -11.956 1.00 96.00 95 PRO A N 1
ATOM 681 C CA . PRO A 1 95 ? 13.119 -5.862 -12.357 1.00 96.00 95 PRO A CA 1
ATOM 682 C C . PRO A 1 95 ? 12.172 -5.027 -11.485 1.00 96.00 95 PRO A C 1
ATOM 684 O O . PRO A 1 95 ? 11.023 -5.413 -11.266 1.00 96.00 95 PRO A O 1
ATOM 687 N N . ALA A 1 96 ? 12.607 -3.834 -11.067 1.00 92.56 96 ALA A N 1
ATOM 688 C CA . ALA A 1 96 ? 11.798 -2.924 -10.247 1.00 92.56 96 ALA A CA 1
ATOM 689 C C . ALA A 1 96 ? 10.441 -2.580 -10.891 1.00 92.56 96 ALA A C 1
ATOM 691 O O . ALA A 1 96 ? 9.430 -2.487 -10.198 1.00 92.56 96 ALA A O 1
ATOM 692 N N . VAL A 1 97 ? 10.404 -2.473 -12.225 1.00 95.75 97 VAL A N 1
ATOM 693 C CA . VAL A 1 97 ? 9.164 -2.285 -12.996 1.00 95.75 97 VAL A CA 1
ATOM 694 C C . VAL A 1 97 ? 8.194 -3.447 -12.763 1.00 95.75 97 VAL A C 1
ATOM 696 O O . VAL A 1 97 ? 7.031 -3.219 -12.446 1.00 95.75 97 VAL A O 1
ATOM 699 N N . ALA A 1 98 ? 8.667 -4.696 -12.839 1.00 96.31 98 ALA A N 1
ATOM 700 C CA . ALA A 1 98 ? 7.831 -5.876 -12.617 1.00 96.31 98 ALA A CA 1
ATOM 701 C C . ALA A 1 98 ? 7.296 -5.939 -11.177 1.00 96.31 98 ALA A C 1
ATOM 703 O O . ALA A 1 98 ? 6.125 -6.261 -10.972 1.00 96.31 98 ALA A O 1
ATOM 704 N N . ILE A 1 99 ? 8.120 -5.566 -10.191 1.00 96.44 99 ILE A N 1
ATOM 705 C CA . ILE A 1 99 ? 7.698 -5.465 -8.787 1.00 96.44 99 ILE A CA 1
ATOM 706 C C . ILE A 1 99 ? 6.609 -4.393 -8.628 1.00 96.44 99 ILE A C 1
ATOM 708 O O . ILE A 1 99 ? 5.593 -4.647 -7.985 1.00 96.44 99 ILE A O 1
ATOM 712 N N . GLY A 1 100 ? 6.786 -3.220 -9.245 1.00 95.56 100 GLY A N 1
ATOM 713 C CA . GLY A 1 100 ? 5.821 -2.119 -9.201 1.00 95.56 100 GLY A CA 1
ATOM 714 C C . GLY A 1 100 ? 4.467 -2.477 -9.818 1.00 95.56 100 GLY A C 1
ATOM 715 O O . GLY A 1 100 ? 3.431 -2.252 -9.191 1.00 95.56 100 GLY A O 1
ATOM 716 N N . ILE A 1 101 ? 4.467 -3.100 -11.003 1.00 97.38 101 ILE A N 1
ATOM 717 C CA . ILE A 1 101 ? 3.242 -3.596 -11.652 1.00 97.38 101 ILE A CA 1
ATOM 718 C C . ILE A 1 101 ? 2.569 -4.653 -10.775 1.00 97.38 101 ILE A C 1
ATOM 720 O O . ILE A 1 101 ? 1.374 -4.548 -10.496 1.00 97.38 101 ILE A O 1
ATOM 724 N N . GLY A 1 102 ? 3.329 -5.655 -10.319 1.00 96.50 102 GLY A N 1
ATOM 725 C CA . GLY A 1 102 ? 2.809 -6.742 -9.492 1.00 96.50 102 GLY A CA 1
ATOM 726 C C . GLY A 1 102 ? 2.176 -6.230 -8.201 1.00 96.50 102 GLY A C 1
ATOM 727 O O . GLY A 1 102 ? 1.059 -6.621 -7.865 1.00 96.50 102 GLY A O 1
ATOM 728 N N . PHE A 1 103 ? 2.844 -5.295 -7.522 1.00 95.56 103 PHE A N 1
ATOM 729 C CA . PHE A 1 103 ? 2.312 -4.652 -6.327 1.00 95.56 103 PHE A CA 1
ATOM 730 C C . PHE A 1 103 ? 1.033 -3.860 -6.620 1.00 95.56 103 PHE A C 1
ATOM 732 O O . PHE A 1 103 ? 0.032 -4.060 -5.935 1.00 95.56 103 PHE A O 1
ATOM 739 N N . GLY A 1 104 ? 1.029 -3.007 -7.649 1.00 96.38 104 GLY A N 1
ATOM 740 C CA . GLY A 1 104 ? -0.141 -2.202 -8.008 1.00 96.38 104 GLY A CA 1
ATOM 741 C C . GLY A 1 104 ? -1.372 -3.053 -8.337 1.00 96.38 104 GLY A C 1
ATOM 742 O O . GLY A 1 104 ? -2.463 -2.802 -7.821 1.00 96.38 104 GLY A O 1
ATOM 743 N N . VAL A 1 105 ? -1.191 -4.113 -9.130 1.00 97.25 105 VAL A N 1
ATOM 744 C CA . VAL A 1 105 ? -2.268 -5.046 -9.495 1.00 97.25 105 VAL A CA 1
ATOM 745 C C . VAL A 1 105 ? -2.771 -5.815 -8.275 1.00 97.25 105 VAL A C 1
ATOM 747 O O . VAL A 1 105 ? -3.978 -5.855 -8.034 1.00 97.25 105 VAL A O 1
ATOM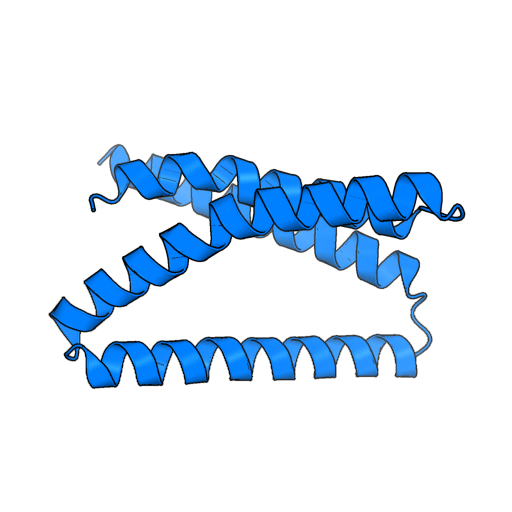 750 N N . LEU A 1 106 ? -1.871 -6.396 -7.477 1.00 96.50 106 LEU A N 1
ATOM 751 C CA . LEU A 1 106 ? -2.248 -7.161 -6.288 1.00 96.50 106 LEU A CA 1
ATOM 752 C C . LEU A 1 106 ? -2.970 -6.284 -5.259 1.00 96.50 106 LEU A C 1
ATOM 754 O O . LEU A 1 106 ? -3.986 -6.700 -4.703 1.00 96.50 106 LEU A O 1
ATOM 758 N N . PHE A 1 107 ? -2.500 -5.052 -5.055 1.00 95.31 107 PHE A N 1
ATOM 759 C CA . PHE A 1 107 ? -3.145 -4.082 -4.178 1.00 95.31 107 PHE A CA 1
ATOM 760 C C . PHE A 1 107 ? -4.555 -3.725 -4.670 1.00 95.31 107 PHE A C 1
ATOM 762 O O . PHE A 1 107 ? -5.512 -3.808 -3.900 1.00 95.31 107 PHE A O 1
ATOM 769 N N . ALA A 1 108 ? -4.715 -3.407 -5.961 1.00 96.56 108 ALA A N 1
ATOM 770 C CA . ALA A 1 108 ? -6.021 -3.094 -6.544 1.00 96.56 108 ALA A CA 1
ATOM 771 C C . ALA A 1 108 ? -7.017 -4.256 -6.389 1.00 96.56 108 ALA A C 1
ATOM 773 O O . ALA A 1 108 ? -8.164 -4.038 -5.991 1.00 96.56 108 ALA A O 1
ATOM 774 N N . LEU A 1 109 ? -6.575 -5.491 -6.648 1.00 97.06 109 LEU A N 1
ATOM 775 C CA . LEU A 1 109 ? -7.395 -6.693 -6.486 1.00 97.06 109 LEU A CA 1
ATOM 776 C C . LEU A 1 109 ? -7.774 -6.942 -5.022 1.00 97.06 109 LEU A C 1
ATOM 778 O O . LEU A 1 109 ? -8.928 -7.267 -4.745 1.00 97.06 109 LEU A O 1
ATOM 782 N N . ALA A 1 110 ? -6.844 -6.752 -4.083 1.00 94.69 110 ALA A N 1
ATOM 783 C CA . ALA A 1 110 ? -7.113 -6.910 -2.657 1.00 94.69 110 ALA A CA 1
ATOM 784 C C . ALA A 1 110 ? -8.186 -5.923 -2.170 1.00 94.69 110 ALA A C 1
ATOM 786 O O . ALA A 1 110 ? -9.149 -6.329 -1.515 1.00 94.69 110 ALA A O 1
ATOM 787 N N . ILE A 1 111 ? -8.080 -4.641 -2.541 1.00 93.81 111 ILE A N 1
ATOM 788 C CA . ILE A 1 111 ? -9.093 -3.637 -2.183 1.00 93.81 111 ILE A CA 1
ATOM 789 C C . ILE A 1 111 ? -10.429 -3.927 -2.877 1.00 93.81 111 ILE A C 1
ATOM 791 O O . ILE A 1 111 ? -11.479 -3.816 -2.243 1.00 93.81 111 ILE A O 1
ATOM 795 N N . ALA A 1 112 ? -10.418 -4.350 -4.144 1.00 94.25 112 ALA A N 1
ATOM 796 C CA . ALA A 1 112 ? -11.636 -4.729 -4.857 1.00 94.25 112 ALA A CA 1
ATOM 797 C C . ALA A 1 112 ? -12.348 -5.916 -4.186 1.00 94.25 112 ALA A C 1
ATOM 799 O O . ALA A 1 112 ? -13.561 -5.865 -3.972 1.00 94.25 112 ALA A O 1
ATOM 800 N N . ALA A 1 113 ? -11.603 -6.950 -3.788 1.00 94.12 113 ALA A N 1
ATOM 801 C CA . ALA A 1 113 ? -12.139 -8.101 -3.069 1.00 94.12 113 ALA A CA 1
ATOM 802 C C . ALA A 1 113 ? -12.740 -7.693 -1.715 1.00 94.12 113 ALA A C 1
ATOM 804 O O . ALA A 1 113 ? -13.869 -8.077 -1.401 1.00 94.12 113 ALA A O 1
ATOM 805 N N . LEU A 1 114 ? -12.033 -6.853 -0.948 1.00 90.94 114 LEU A N 1
ATOM 806 C CA . LEU A 1 114 ? -12.542 -6.297 0.308 1.00 90.94 114 LEU A CA 1
ATOM 807 C C . LEU A 1 114 ? -13.826 -5.488 0.096 1.00 90.94 114 LEU A C 1
ATOM 809 O O . LEU A 1 114 ? -14.768 -5.613 0.876 1.00 90.94 114 LEU A O 1
ATOM 813 N N . TRP A 1 115 ? -13.895 -4.688 -0.968 1.00 90.56 115 TRP A N 1
ATOM 814 C CA . TRP A 1 115 ? -15.070 -3.876 -1.272 1.00 90.56 115 TRP A CA 1
ATOM 815 C C . TRP A 1 115 ? -16.291 -4.730 -1.625 1.00 90.56 115 TRP A C 1
ATOM 817 O O . TRP A 1 115 ? -17.386 -4.490 -1.114 1.00 90.56 115 TRP A O 1
ATOM 827 N N . ILE A 1 116 ? -16.103 -5.765 -2.450 1.00 90.62 116 ILE A N 1
ATOM 828 C CA . ILE A 1 116 ? -17.158 -6.728 -2.796 1.00 90.62 116 ILE A CA 1
ATOM 829 C C . ILE A 1 116 ? -17.637 -7.467 -1.541 1.00 90.62 116 ILE A C 1
ATOM 831 O O . ILE A 1 116 ? -18.843 -7.619 -1.336 1.00 90.62 116 ILE A O 1
ATOM 835 N N . TRP A 1 117 ? -16.713 -7.896 -0.680 1.00 89.12 117 TRP A N 1
ATOM 836 C CA . TRP A 1 117 ? -17.040 -8.586 0.566 1.00 89.12 117 TRP A CA 1
ATOM 837 C C . TRP A 1 117 ? -17.837 -7.703 1.535 1.00 89.12 117 TRP A C 1
ATOM 839 O O . TRP A 1 117 ? -18.841 -8.154 2.084 1.00 89.12 117 TRP A O 1
ATOM 849 N N . GLN A 1 118 ? -17.463 -6.429 1.684 1.00 85.00 118 GLN A N 1
ATOM 850 C CA . GLN A 1 118 ? -18.215 -5.468 2.498 1.00 85.00 118 GLN A CA 1
ATOM 851 C C . GLN A 1 118 ? -19.627 -5.221 1.952 1.00 85.00 118 GLN A C 1
ATOM 853 O O . GLN A 1 118 ? -20.587 -5.219 2.720 1.00 85.00 118 GLN A O 1
ATOM 858 N N . ARG A 1 119 ? -19.779 -5.062 0.630 1.00 83.75 119 ARG A N 1
ATOM 859 C CA . ARG A 1 119 ? -21.100 -4.897 -0.006 1.00 83.75 119 ARG A CA 1
ATOM 860 C C . ARG A 1 119 ? -22.008 -6.106 0.214 1.00 83.75 119 ARG A C 1
ATOM 862 O O . ARG A 1 119 ? -23.206 -5.937 0.417 1.00 83.75 119 ARG A O 1
ATOM 869 N N . ARG A 1 120 ? -21.437 -7.314 0.207 1.00 84.12 120 ARG A N 1
ATOM 870 C CA . ARG A 1 120 ? -22.172 -8.551 0.498 1.00 84.12 120 ARG A CA 1
ATOM 871 C C . ARG A 1 120 ? -22.656 -8.623 1.944 1.00 84.12 120 ARG A C 1
ATOM 873 O O . ARG A 1 120 ? -23.779 -9.052 2.156 1.00 84.12 120 ARG A O 1
ATOM 880 N N . GLN A 1 121 ? -21.855 -8.182 2.915 1.00 77.44 121 GLN A N 1
ATOM 881 C CA . GLN A 1 121 ? -22.273 -8.157 4.324 1.00 77.44 121 GLN A CA 1
ATOM 882 C C . GLN A 1 121 ? -23.331 -7.102 4.625 1.00 77.44 121 GLN A C 1
ATOM 884 O O . GLN A 1 121 ? -24.182 -7.340 5.461 1.00 77.44 121 GLN A O 1
ATOM 889 N N . ALA A 1 122 ? -23.309 -5.963 3.933 1.00 64.94 122 ALA A N 1
ATOM 890 C CA . ALA A 1 122 ? -24.338 -4.935 4.087 1.00 64.94 122 ALA A CA 1
ATOM 891 C C . ALA A 1 122 ? -25.711 -5.338 3.504 1.00 64.94 122 ALA A C 1
ATOM 893 O O . ALA A 1 122 ? -26.665 -4.579 3.629 1.00 64.94 122 ALA A O 1
ATOM 894 N N . SER A 1 123 ? -25.798 -6.492 2.828 1.00 54.19 123 SER A N 1
ATOM 895 C CA . SER A 1 123 ? -27.032 -7.026 2.228 1.00 54.19 123 SER A CA 1
ATOM 896 C C . SER A 1 123 ? -27.689 -8.143 3.063 1.00 54.19 123 SER A C 1
ATOM 898 O O . SER A 1 123 ? -28.659 -8.736 2.596 1.00 54.19 123 SER A O 1
ATOM 900 N N . TYR A 1 124 ? -27.162 -8.435 4.259 1.00 40.72 124 TYR A N 1
ATOM 901 C CA . TYR A 1 124 ? -27.717 -9.351 5.267 1.00 40.72 124 TYR A CA 1
ATOM 902 C C . TYR A 1 124 ? -27.927 -8.598 6.583 1.00 40.72 124 TYR A C 1
ATOM 904 O O . TYR A 1 124 ? -28.836 -9.004 7.337 1.00 40.72 124 TYR A O 1
#

Foldseek 3Di:
DDPVQLLVLLVLQLVLLVLLLVLLPDPDDVVNVVSVVSNVVSCCSNVVVVLVVQQVVCCVPPRNVVSVVVVVVVVVVVVVVVVVVLVVCVVVPNDPSNVSNVRSNVSSVVSVVVSVVVVVVVVD

Sequence (124 aa):
VTLETVSRCMPAGILIGVVVAIFSLQHALLPAYALLLLIGMLGGFFVVPLNALLQERGKKSVGAGNAIAVQNLGENSAMLLMLGLYSLAVLVGVPAVAIGIGFGVLFALAIAALWIWQRRQASY